Protein AF-A0A4Q6G848-F1 (afdb_monomer_lite)

Structure (mmCIF, N/CA/C/O backbone):
data_AF-A0A4Q6G848-F1
#
_entry.id   AF-A0A4Q6G848-F1
#
loop_
_atom_site.group_PDB
_atom_site.id
_atom_site.type_symbol
_atom_site.label_atom_id
_atom_site.label_alt_id
_atom_site.label_comp_id
_atom_site.label_asym_id
_atom_site.label_entity_id
_atom_site.label_seq_id
_atom_site.pdbx_PDB_ins_code
_atom_site.Cartn_x
_atom_site.Cartn_y
_atom_site.Cartn_z
_atom_site.occupancy
_atom_site.B_iso_or_equiv
_atom_site.auth_seq_id
_atom_site.auth_comp_id
_atom_site.auth_asym_id
_atom_site.auth_atom_id
_atom_site.pdbx_PDB_model_num
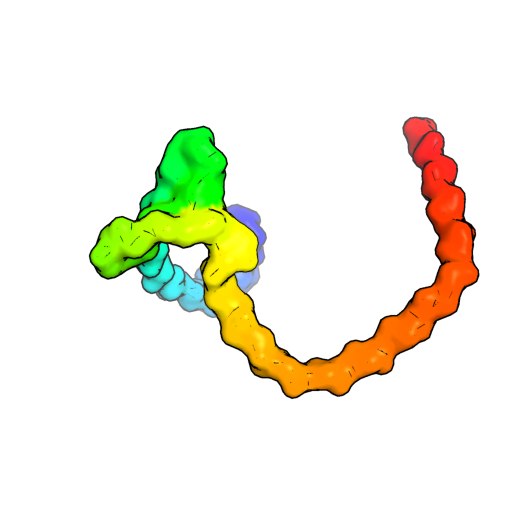ATOM 1 N N . LEU A 1 1 ? -1.159 -2.367 18.071 1.00 57.25 1 LEU A N 1
ATOM 2 C CA . LEU A 1 1 ? -1.568 -1.155 18.826 1.00 57.25 1 LEU A CA 1
ATOM 3 C C . LEU A 1 1 ? -0.384 -0.292 19.271 1.00 57.25 1 LEU A C 1
ATOM 5 O O . LEU A 1 1 ? -0.601 0.870 19.591 1.00 57.25 1 LEU A O 1
ATOM 9 N N . GLU A 1 2 ? 0.853 -0.807 19.269 1.00 63.59 2 GLU A N 1
ATOM 10 C CA . GLU A 1 2 ? 2.023 -0.065 19.773 1.00 63.59 2 GLU A CA 1
ATOM 11 C C . GLU A 1 2 ? 2.340 1.234 19.017 1.00 63.59 2 GLU A C 1
ATOM 13 O O . GLU A 1 2 ? 2.838 2.166 19.633 1.00 63.59 2 GLU A O 1
ATOM 18 N N . LEU A 1 3 ? 1.951 1.358 17.742 1.00 74.62 3 LEU A N 1
ATOM 19 C CA . LEU A 1 3 ? 2.116 2.602 16.974 1.00 74.62 3 LEU A CA 1
ATOM 20 C C . LEU A 1 3 ? 1.332 3.798 17.541 1.00 74.62 3 LEU A C 1
ATOM 22 O O . LEU A 1 3 ? 1.696 4.938 17.278 1.00 74.62 3 LEU A O 1
ATOM 26 N N . PHE A 1 4 ? 0.267 3.556 18.313 1.00 78.75 4 PHE A N 1
ATOM 27 C CA . PHE A 1 4 ? -0.645 4.611 18.772 1.00 78.75 4 PHE A CA 1
ATOM 28 C C . PHE A 1 4 ? -0.704 4.741 20.307 1.00 78.75 4 PHE A C 1
ATOM 30 O O . PHE A 1 4 ? -1.243 5.713 20.836 1.00 78.75 4 PHE A O 1
ATOM 37 N N . GLY A 1 5 ? -0.121 3.788 21.044 1.00 78.50 5 GLY A N 1
ATOM 38 C CA . GLY A 1 5 ? -0.146 3.759 22.508 1.00 78.50 5 GLY A CA 1
ATOM 39 C C . GLY A 1 5 ? -1.525 3.437 23.111 1.00 78.50 5 GLY A C 1
ATOM 40 O O . GLY A 1 5 ? -2.550 3.377 22.430 1.00 78.50 5 GLY A O 1
ATOM 41 N N . ALA A 1 6 ? -1.561 3.217 24.431 1.00 77.88 6 ALA A N 1
ATOM 42 C CA . ALA A 1 6 ? -2.741 2.690 25.132 1.00 77.88 6 ALA A CA 1
ATOM 43 C C . ALA A 1 6 ? -3.975 3.612 25.087 1.00 77.88 6 ALA A C 1
ATOM 45 O O . ALA A 1 6 ? -5.103 3.128 25.045 1.00 77.88 6 ALA A O 1
ATOM 46 N N . ARG A 1 7 ? -3.782 4.939 25.070 1.00 76.94 7 ARG A N 1
ATOM 47 C CA . ARG A 1 7 ? -4.891 5.908 25.016 1.00 76.94 7 ARG A CA 1
ATOM 48 C C . ARG A 1 7 ? -5.602 5.916 23.665 1.00 76.94 7 ARG A C 1
ATOM 50 O O . ARG A 1 7 ? -6.825 5.975 23.633 1.00 76.94 7 ARG A O 1
ATOM 57 N N . ALA A 1 8 ? -4.848 5.855 22.570 1.00 74.56 8 ALA A N 1
ATOM 58 C CA . ALA A 1 8 ? -5.417 5.910 21.227 1.00 74.56 8 ALA A CA 1
ATOM 59 C C . ALA A 1 8 ? -6.018 4.568 20.796 1.00 74.56 8 ALA A C 1
ATOM 61 O O . ALA A 1 8 ? -6.915 4.541 19.961 1.00 74.56 8 ALA A O 1
ATOM 62 N N . ALA A 1 9 ? -5.580 3.455 21.396 1.00 77.56 9 ALA A N 1
ATOM 63 C CA . ALA A 1 9 ? -6.139 2.134 21.124 1.00 77.56 9 ALA A CA 1
ATOM 64 C C . ALA A 1 9 ? -7.664 2.068 21.321 1.00 77.56 9 ALA A C 1
ATOM 66 O O . ALA A 1 9 ? -8.343 1.388 20.559 1.00 77.56 9 ALA A O 1
ATOM 67 N N . ALA A 1 10 ? -8.201 2.791 22.311 1.00 78.00 10 ALA A N 1
ATOM 68 C CA . ALA A 1 10 ? -9.633 2.813 22.612 1.00 78.00 10 ALA A CA 1
ATOM 69 C C . ALA A 1 10 ? -10.463 3.696 21.659 1.00 78.00 10 ALA A C 1
ATOM 71 O O . ALA A 1 10 ? -11.687 3.595 21.657 1.00 78.00 10 ALA A O 1
ATOM 72 N N . THR A 1 11 ? -9.826 4.564 20.865 1.00 83.69 11 THR A N 1
ATOM 73 C CA . THR A 1 11 ? -10.507 5.512 19.962 1.00 83.69 11 THR A CA 1
ATOM 74 C C . THR A 1 11 ? -10.150 5.308 18.490 1.00 83.69 11 THR A C 1
ATOM 76 O O . THR A 1 11 ? -10.680 6.011 17.632 1.00 83.69 11 THR A O 1
ATOM 79 N N . LEU A 1 12 ? -9.242 4.380 18.177 1.00 83.94 12 LEU A N 1
ATOM 80 C CA . LEU A 1 12 ? -8.807 4.108 16.814 1.00 83.94 12 LEU A CA 1
ATOM 81 C C . LEU A 1 12 ? -9.892 3.338 16.052 1.00 83.94 12 LEU A C 1
ATOM 83 O O . LEU A 1 12 ? -10.109 2.151 16.285 1.00 83.94 12 LEU A O 1
ATOM 87 N N . ALA A 1 13 ? -10.531 4.006 15.098 1.00 84.44 13 ALA A N 1
ATOM 88 C CA . ALA A 1 13 ? -11.314 3.338 14.070 1.00 84.44 13 ALA A CA 1
ATOM 89 C C . ALA A 1 13 ? -10.371 2.833 12.967 1.00 84.44 13 ALA A C 1
ATOM 91 O O . ALA A 1 13 ? -9.592 3.605 12.409 1.00 84.44 13 ALA A O 1
ATOM 92 N N . ILE A 1 14 ? -10.435 1.537 12.656 1.00 82.88 14 ILE A N 1
ATOM 93 C CA . ILE A 1 14 ? -9.655 0.935 11.569 1.00 82.88 14 ILE A CA 1
ATOM 94 C C . ILE A 1 14 ? -10.512 0.934 10.306 1.00 82.88 14 ILE A C 1
ATOM 96 O O . ILE A 1 14 ? -11.588 0.338 10.281 1.00 82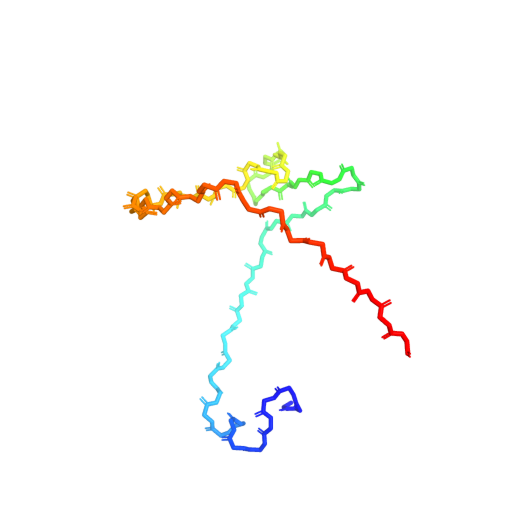.88 14 ILE A O 1
ATOM 100 N N . TYR A 1 15 ? -10.003 1.570 9.253 1.00 85.25 15 TYR A N 1
ATOM 101 C CA . TYR A 1 15 ? -10.560 1.490 7.909 1.00 85.25 15 TYR A CA 1
ATOM 102 C C . TYR A 1 15 ? -9.635 0.662 7.018 1.00 85.25 15 TYR A C 1
ATOM 104 O O . TYR A 1 15 ? -8.431 0.917 6.958 1.00 85.25 15 TYR A O 1
ATOM 112 N N . GLN A 1 16 ? -10.197 -0.332 6.330 1.00 85.44 16 GLN A N 1
ATOM 113 C CA . GLN A 1 16 ? -9.453 -1.114 5.347 1.00 85.44 16 GLN A CA 1
ATOM 114 C C . GLN A 1 16 ? -9.464 -0.374 4.011 1.00 85.44 16 GLN A C 1
ATOM 116 O O . GLN A 1 16 ? -10.527 -0.131 3.445 1.00 85.44 16 GLN A O 1
ATOM 121 N N . HIS A 1 17 ? -8.281 -0.035 3.508 1.00 81.94 17 HIS A N 1
ATOM 122 C CA . HIS A 1 17 ? -8.102 0.459 2.150 1.00 81.94 17 HIS A CA 1
ATOM 123 C C . HIS A 1 17 ? -7.590 -0.691 1.281 1.00 81.94 17 HIS A C 1
ATOM 125 O O . HIS A 1 17 ? -6.689 -1.424 1.684 1.00 81.94 17 HIS A O 1
ATOM 131 N N . HIS A 1 18 ? -8.177 -0.862 0.100 1.00 83.12 18 HIS A N 1
ATOM 132 C CA . HIS A 1 18 ? -7.651 -1.768 -0.912 1.00 83.12 18 HIS A CA 1
ATOM 133 C C . HIS A 1 18 ? -7.000 -0.922 -1.997 1.00 83.12 18 HIS A C 1
ATOM 135 O O . HIS A 1 18 ? -7.661 -0.073 -2.592 1.00 83.12 18 HIS A O 1
ATOM 141 N N . HIS A 1 19 ? -5.712 -1.142 -2.234 1.00 87.62 19 HIS A N 1
ATOM 142 C CA . HIS A 1 19 ? -5.045 -0.601 -3.408 1.00 87.62 19 HIS A CA 1
ATOM 143 C C . HIS A 1 19 ? -5.236 -1.589 -4.553 1.00 87.62 19 HIS A C 1
ATOM 145 O O . HIS A 1 19 ? -4.947 -2.773 -4.418 1.00 87.62 19 HIS A O 1
ATOM 151 N N . ASP A 1 20 ? -5.774 -1.111 -5.662 1.00 88.62 20 ASP A N 1
ATOM 152 C CA . ASP A 1 20 ? -6.108 -1.881 -6.859 1.00 88.62 20 ASP A CA 1
ATOM 153 C C . ASP A 1 20 ? -5.076 -1.703 -7.983 1.00 88.62 20 ASP A C 1
ATOM 155 O O . ASP A 1 20 ? -5.335 -2.048 -9.132 1.00 88.62 20 ASP A O 1
ATOM 159 N N . HIS A 1 21 ? -3.886 -1.209 -7.639 1.00 92.75 21 HIS A N 1
ATOM 160 C CA . HIS A 1 21 ? -2.788 -0.991 -8.569 1.00 92.75 21 HIS A CA 1
ATOM 161 C C . HIS A 1 21 ? -1.586 -1.884 -8.255 1.00 92.75 21 HIS A C 1
ATOM 163 O O . HIS A 1 21 ? -1.374 -2.316 -7.120 1.00 92.75 21 HIS A O 1
ATOM 169 N N . THR A 1 22 ? -0.776 -2.148 -9.277 1.00 92.94 22 THR A N 1
ATOM 170 C CA . THR A 1 22 ? 0.431 -2.978 -9.173 1.00 92.94 22 THR A CA 1
ATOM 171 C C . THR A 1 22 ? 1.659 -2.200 -9.624 1.00 92.94 22 THR A C 1
ATOM 173 O O . THR A 1 22 ? 1.695 -1.693 -10.742 1.00 92.94 22 THR A O 1
ATOM 176 N N . HIS A 1 23 ? 2.698 -2.149 -8.788 1.00 93.19 23 HIS A N 1
ATOM 177 C CA . HIS A 1 23 ? 3.998 -1.595 -9.174 1.00 93.19 23 HIS A CA 1
ATOM 178 C C . HIS A 1 23 ? 4.793 -2.588 -10.025 1.00 93.19 23 HIS A C 1
ATOM 180 O O . HIS A 1 23 ? 4.965 -3.751 -9.655 1.00 93.19 23 HIS A O 1
ATOM 186 N N . LEU A 1 24 ? 5.306 -2.111 -11.155 1.00 93.69 24 LEU A N 1
ATOM 187 C CA . LEU A 1 24 ? 6.165 -2.872 -12.051 1.00 93.69 24 LEU A CA 1
ATOM 188 C C . LEU A 1 24 ? 7.646 -2.740 -11.640 1.00 93.69 24 LEU A C 1
ATOM 190 O O . LEU A 1 24 ? 8.023 -1.758 -10.996 1.00 93.69 24 LEU A O 1
ATOM 194 N N . PRO A 1 25 ? 8.522 -3.691 -12.030 1.00 95.00 25 PRO A N 1
ATOM 195 C CA . PRO A 1 25 ? 9.949 -3.644 -11.685 1.00 95.00 25 PRO A CA 1
ATOM 196 C C . PRO A 1 25 ? 10.699 -2.424 -12.236 1.00 95.00 25 PRO A C 1
ATOM 198 O O . PRO A 1 25 ? 11.756 -2.074 -11.720 1.00 95.00 25 PRO A O 1
ATOM 201 N N . ASP A 1 26 ? 10.170 -1.798 -13.290 1.00 91.88 26 ASP A N 1
ATOM 202 C CA . ASP A 1 26 ? 10.713 -0.584 -13.905 1.00 91.88 26 ASP A CA 1
ATOM 203 C C . ASP A 1 26 ? 10.196 0.713 -13.256 1.00 91.88 26 ASP A C 1
ATOM 205 O O . ASP A 1 26 ? 10.520 1.802 -13.722 1.00 91.88 26 ASP A O 1
ATOM 209 N N . GLY A 1 27 ? 9.413 0.606 -12.178 1.00 88.94 27 GLY A N 1
ATOM 210 C CA . GLY A 1 27 ? 8.897 1.741 -11.415 1.00 88.94 27 GLY A CA 1
ATOM 211 C C . GLY A 1 27 ? 7.576 2.309 -11.928 1.00 88.94 27 GLY A C 1
ATOM 212 O O . GLY A 1 27 ? 6.987 3.139 -11.241 1.00 88.94 27 GLY A O 1
ATOM 213 N N . ARG A 1 28 ? 7.067 1.848 -13.076 1.00 92.44 28 ARG A N 1
ATOM 214 C CA . ARG A 1 28 ? 5.720 2.205 -13.543 1.00 92.44 28 ARG A CA 1
ATOM 215 C C . ARG A 1 28 ? 4.652 1.515 -12.705 1.00 92.44 28 ARG A C 1
ATOM 217 O O . ARG A 1 28 ? 4.934 0.596 -11.932 1.00 92.44 28 ARG A O 1
ATOM 224 N N . VAL A 1 29 ? 3.404 1.921 -12.897 1.00 92.44 29 VAL A N 1
ATOM 225 C CA . VAL A 1 29 ? 2.270 1.306 -12.210 1.00 92.44 29 VAL A CA 1
ATOM 226 C C . VAL A 1 29 ? 1.211 0.893 -13.210 1.00 92.44 29 VAL A C 1
ATOM 228 O O . VAL A 1 29 ? 0.917 1.607 -14.167 1.00 92.44 29 VAL A O 1
ATOM 23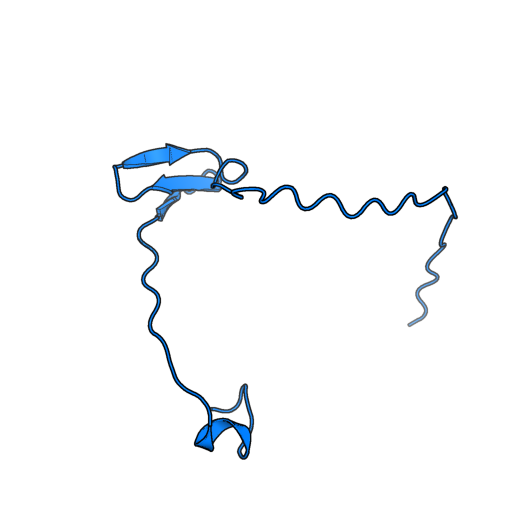1 N N . GLN A 1 30 ? 0.652 -0.282 -12.971 1.00 93.25 30 GLN A N 1
ATOM 232 C CA . GLN A 1 30 ? -0.532 -0.774 -13.638 1.00 93.25 30 GLN A CA 1
ATOM 233 C C . GLN A 1 30 ? -1.762 -0.434 -12.794 1.00 93.25 30 GLN A C 1
ATOM 235 O O . GLN A 1 30 ? -1.888 -0.922 -11.669 1.00 93.25 30 GLN A O 1
ATOM 240 N N . GLU A 1 31 ? -2.640 0.404 -13.335 1.00 92.00 31 GLU A N 1
AT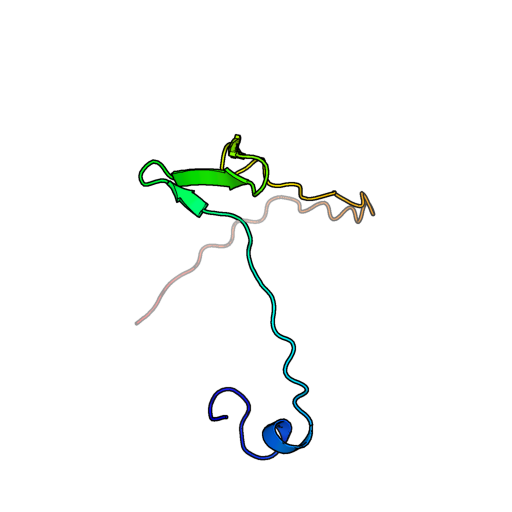OM 241 C CA . GLU A 1 31 ? -3.940 0.737 -12.752 1.00 92.00 31 GLU A CA 1
ATOM 242 C C . GLU A 1 31 ? -4.898 -0.466 -12.831 1.00 92.00 31 GLU A C 1
ATOM 244 O O . GLU A 1 31 ? -4.658 -1.438 -13.556 1.00 92.00 31 GLU A O 1
ATOM 249 N N . ALA A 1 32 ? -6.006 -0.405 -12.091 1.00 92.56 32 ALA A N 1
ATOM 250 C CA . ALA A 1 32 ? -6.990 -1.488 -12.018 1.00 92.56 32 ALA A CA 1
ATOM 251 C C . ALA A 1 32 ? -7.632 -1.840 -13.372 1.00 92.56 32 ALA A C 1
ATOM 253 O O . ALA A 1 32 ? -8.056 -2.976 -13.588 1.00 92.56 32 ALA A O 1
ATOM 254 N N . ASP A 1 33 ? -7.697 -0.875 -14.294 1.00 92.62 33 ASP A N 1
ATOM 255 C CA . ASP A 1 33 ? -8.191 -1.054 -15.663 1.00 92.62 33 ASP A CA 1
ATOM 256 C C . ASP A 1 33 ? -7.142 -1.669 -16.615 1.00 92.62 33 ASP A C 1
ATOM 258 O O . ASP A 1 33 ? -7.419 -1.915 -17.791 1.00 92.62 33 ASP A O 1
ATOM 262 N N . GLY A 1 34 ? -5.940 -1.950 -16.105 1.00 92.94 34 GLY A N 1
ATOM 263 C CA . GLY A 1 34 ? -4.817 -2.514 -16.842 1.00 92.94 34 GLY A CA 1
ATOM 264 C C . GLY A 1 34 ? -3.932 -1.478 -17.536 1.00 92.94 34 GLY A C 1
ATOM 265 O O . GLY A 1 34 ? -2.905 -1.875 -18.102 1.00 92.94 34 GLY A O 1
ATOM 266 N N . ARG A 1 35 ? -4.274 -0.180 -17.495 1.00 93.12 35 ARG A N 1
ATOM 267 C CA . ARG A 1 35 ? -3.450 0.901 -18.048 1.00 93.12 35 ARG A CA 1
ATOM 268 C C . ARG A 1 35 ? -2.128 0.973 -17.296 1.00 93.12 35 ARG A C 1
ATOM 270 O O . ARG A 1 35 ? -2.093 0.936 -16.072 1.00 93.12 35 ARG A O 1
ATOM 277 N N . VAL A 1 36 ? -1.027 1.083 -18.037 1.00 93.69 36 VAL A N 1
ATOM 278 C CA . VAL A 1 36 ? 0.303 1.289 -17.451 1.00 93.69 36 VAL A CA 1
ATOM 279 C C . VAL A 1 36 ? 0.667 2.756 -17.565 1.00 93.69 36 VAL A C 1
ATOM 281 O O . VAL A 1 36 ? 0.622 3.324 -18.658 1.00 93.69 36 VAL A O 1
ATOM 284 N N . VAL A 1 37 ? 1.033 3.351 -16.439 1.00 89.69 37 VAL A N 1
ATOM 285 C CA . VAL A 1 37 ? 1.237 4.791 -16.307 1.00 89.69 37 VAL A CA 1
ATOM 286 C C . VAL A 1 37 ? 2.525 5.044 -15.545 1.00 89.69 37 VAL A C 1
ATOM 288 O O . VAL A 1 37 ? 2.984 4.203 -14.762 1.00 89.69 37 VAL A O 1
ATOM 291 N N . ASP A 1 38 ? 3.141 6.189 -15.805 1.00 86.69 38 ASP A N 1
ATOM 292 C CA . ASP A 1 38 ? 4.333 6.575 -15.065 1.00 86.69 38 ASP A CA 1
ATOM 293 C C . ASP A 1 38 ? 3.965 6.902 -13.609 1.00 86.69 38 ASP A C 1
ATOM 295 O O . ASP A 1 38 ? 2.887 7.441 -13.335 1.00 86.69 38 ASP A O 1
ATOM 299 N N . ALA A 1 39 ? 4.847 6.588 -12.657 1.00 68.50 39 ALA A N 1
ATOM 300 C CA . ALA A 1 39 ? 4.587 6.801 -11.229 1.00 68.50 39 ALA A CA 1
ATOM 301 C C . ALA A 1 39 ? 4.293 8.276 -10.901 1.00 68.50 39 ALA A C 1
ATOM 303 O O . ALA A 1 39 ? 3.637 8.579 -9.910 1.00 68.50 39 ALA A O 1
ATOM 304 N N . HIS A 1 40 ? 4.762 9.194 -11.748 1.00 65.38 40 HIS A N 1
ATOM 305 C CA . HIS A 1 40 ? 4.586 10.641 -11.611 1.00 65.38 40 HIS A CA 1
ATOM 306 C C . HIS A 1 40 ? 3.204 11.126 -12.085 1.00 65.38 40 HIS A C 1
ATOM 308 O O . HIS A 1 40 ? 2.830 12.264 -11.820 1.00 65.38 40 HIS A O 1
ATOM 314 N N . GLU A 1 41 ? 2.461 10.286 -12.810 1.00 58.44 41 GLU A N 1
ATOM 315 C CA . GLU A 1 41 ? 1.215 10.650 -13.494 1.00 58.44 41 GLU A CA 1
ATOM 316 C C . GLU A 1 41 ? -0.040 10.154 -12.753 1.00 58.44 41 GLU A C 1
ATOM 318 O O . GLU A 1 41 ? -1.160 10.306 -13.241 1.00 58.44 41 GLU A O 1
ATOM 323 N N . HIS A 1 42 ? 0.127 9.566 -11.562 1.00 58.66 42 HIS A N 1
ATOM 324 C CA . HIS A 1 42 ? -0.984 9.129 -10.712 1.00 58.66 42 HIS A CA 1
ATOM 325 C C . HIS A 1 42 ? -1.684 10.333 -10.110 1.00 58.66 42 HIS A C 1
ATOM 327 O O . HIS A 1 42 ? -1.367 10.751 -9.002 1.00 58.66 42 HIS A O 1
ATOM 333 N N . GLY A 1 43 ? -2.615 10.891 -10.881 1.00 50.28 43 GLY A N 1
ATOM 334 C CA . GLY A 1 43 ? -3.722 11.738 -10.457 1.00 50.28 43 GLY A CA 1
ATOM 335 C C . GLY A 1 43 ? -3.599 12.375 -9.074 1.00 50.28 43 GLY A C 1
ATOM 336 O O . GLY A 1 43 ? -4.428 12.127 -8.200 1.00 50.28 43 GLY A O 1
ATOM 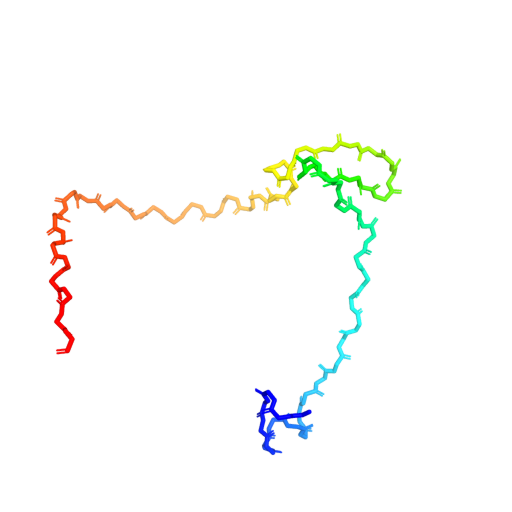337 N N . HIS A 1 44 ? -2.652 13.296 -8.894 1.00 56.88 44 HIS A N 1
ATOM 338 C CA . HIS A 1 44 ? -2.949 14.440 -8.053 1.00 56.88 44 HIS A CA 1
ATOM 339 C C . HIS A 1 44 ? -3.992 15.229 -8.837 1.00 56.88 44 HIS A C 1
ATOM 341 O O . HIS A 1 44 ? -3.651 16.045 -9.693 1.00 56.88 44 HIS A O 1
ATOM 347 N N . HIS A 1 45 ? -5.277 14.962 -8.591 1.00 49.69 45 HIS A N 1
ATOM 348 C CA . HIS A 1 45 ? -6.287 15.985 -8.811 1.00 49.69 45 HIS A CA 1
ATOM 349 C C . HIS A 1 45 ? -5.869 17.158 -7.927 1.00 49.69 45 HIS A C 1
ATOM 351 O O . HIS A 1 45 ? -6.191 17.213 -6.741 1.00 49.69 45 HIS A O 1
ATOM 357 N N . ALA A 1 46 ? -5.043 18.036 -8.491 1.00 55.50 46 ALA A N 1
ATOM 358 C CA . ALA A 1 46 ? -4.740 19.323 -7.929 1.00 55.50 46 ALA A CA 1
ATOM 359 C C . ALA A 1 46 ? -6.076 20.060 -7.893 1.00 55.50 46 ALA A C 1
ATOM 361 O O . ALA A 1 46 ? -6.517 20.638 -8.884 1.00 55.50 46 ALA A O 1
ATOM 362 N N . ASN A 1 47 ? -6.758 19.982 -6.752 1.00 52.44 47 ASN A N 1
ATOM 363 C CA . ASN A 1 47 ? -7.597 21.084 -6.334 1.00 52.44 47 ASN A CA 1
ATOM 364 C C . ASN A 1 47 ? -6.623 22.253 -6.172 1.00 52.44 47 ASN A C 1
ATOM 366 O O . ASN A 1 47 ? -5.919 22.351 -5.167 1.00 52.44 47 ASN A O 1
ATOM 370 N N . ASP A 1 48 ? -6.489 23.028 -7.246 1.00 54.69 48 ASP A N 1
ATOM 371 C CA . ASP A 1 48 ? -5.752 24.281 -7.303 1.00 54.69 48 ASP A CA 1
ATOM 372 C C . ASP A 1 48 ? -6.428 25.277 -6.354 1.00 54.69 48 ASP A C 1
ATOM 374 O O . ASP A 1 48 ? -7.212 26.128 -6.750 1.00 54.69 48 ASP A O 1
ATOM 378 N N . GLU A 1 49 ? -6.158 25.138 -5.061 1.00 55.47 49 GLU A N 1
ATOM 379 C CA . GLU A 1 49 ? -6.370 26.198 -4.084 1.00 55.47 49 GLU A CA 1
ATOM 380 C C . GLU A 1 49 ? -5.025 26.899 -3.918 1.00 55.47 49 GLU A C 1
ATOM 382 O O . GLU A 1 49 ? -4.247 26.617 -3.000 1.00 55.47 49 GLU A O 1
ATOM 387 N N . SER A 1 50 ? -4.730 27.776 -4.879 1.00 53.75 50 SER A N 1
ATOM 388 C CA . SER A 1 50 ? -3.538 28.619 -4.918 1.00 53.75 50 SER A CA 1
ATOM 389 C C . SER A 1 50 ? -3.281 29.320 -3.570 1.00 53.75 50 SER A C 1
ATOM 391 O O . SER A 1 50 ? -3.888 30.330 -3.225 1.00 53.75 50 SER A O 1
ATOM 393 N N . HIS A 1 51 ? -2.331 28.802 -2.791 1.00 49.16 51 HIS A N 1
ATOM 394 C CA . HIS A 1 51 ? -1.746 29.515 -1.656 1.00 49.16 51 HIS A CA 1
ATOM 395 C C . HIS A 1 51 ? -0.324 29.913 -2.037 1.00 49.16 51 HIS A C 1
ATOM 397 O O . HIS A 1 51 ? 0.641 29.175 -1.848 1.00 49.16 51 HIS A O 1
ATOM 403 N N . GLY A 1 52 ? -0.214 31.093 -2.648 1.00 51.12 52 GLY A N 1
ATOM 404 C CA . GLY A 1 52 ? 1.058 31.686 -3.029 1.00 51.12 52 GLY A CA 1
ATOM 405 C C . GLY A 1 52 ? 1.915 32.009 -1.807 1.00 51.12 52 GLY A C 1
ATOM 406 O O . GLY A 1 52 ? 1.587 32.906 -1.029 1.00 51.12 52 GLY A O 1
ATOM 407 N N . HIS A 1 53 ? 3.055 31.335 -1.678 1.00 46.91 53 HIS A N 1
ATOM 408 C CA . HIS A 1 53 ? 4.141 31.743 -0.791 1.00 46.91 53 HIS A CA 1
ATOM 409 C C . HIS A 1 53 ? 5.425 31.884 -1.609 1.00 46.91 53 HIS A C 1
ATOM 411 O O . HIS A 1 53 ? 6.113 30.917 -1.926 1.00 46.91 53 HIS A O 1
ATOM 417 N N . GLY A 1 54 ? 5.711 33.128 -2.001 1.00 49.00 54 GLY A N 1
ATOM 418 C CA . GLY A 1 54 ? 6.985 33.505 -2.596 1.00 49.00 54 GLY A CA 1
ATOM 419 C C . GLY A 1 54 ? 8.087 33.426 -1.546 1.00 49.00 54 GLY A C 1
ATOM 420 O O . GLY A 1 54 ? 8.075 34.182 -0.577 1.00 49.00 54 GLY A O 1
ATOM 421 N N . HIS A 1 55 ? 9.052 32.534 -1.754 1.00 46.78 55 HIS A N 1
ATOM 422 C CA . HIS A 1 55 ? 10.269 32.481 -0.955 1.00 46.78 55 HIS A CA 1
ATOM 423 C C . HIS A 1 55 ? 11.440 33.013 -1.781 1.00 46.78 55 HIS A C 1
ATOM 425 O O . HIS A 1 55 ? 11.917 32.375 -2.718 1.00 46.78 55 HIS A O 1
ATOM 431 N N . ALA A 1 56 ? 11.863 34.229 -1.431 1.00 46.66 56 ALA A N 1
ATOM 432 C CA . ALA A 1 56 ? 13.128 34.809 -1.849 1.00 46.66 56 ALA A CA 1
ATOM 433 C C . ALA A 1 56 ? 14.293 33.957 -1.317 1.00 46.66 56 ALA A C 1
ATOM 435 O O . ALA A 1 56 ? 14.244 33.460 -0.192 1.00 46.66 56 ALA A O 1
ATOM 436 N N . ALA A 1 57 ? 15.321 33.795 -2.150 1.00 52.88 57 ALA A N 1
ATOM 437 C CA . ALA A 1 57 ? 16.507 32.999 -1.873 1.00 52.88 57 ALA A CA 1
ATOM 438 C C . ALA A 1 57 ? 17.224 33.457 -0.589 1.00 52.88 57 ALA A C 1
ATOM 440 O O . ALA A 1 57 ? 17.702 34.587 -0.504 1.00 52.88 57 ALA A O 1
ATOM 441 N N . GLY A 1 58 ? 17.320 32.551 0.383 1.00 45.09 58 GLY A N 1
ATOM 442 C CA . GLY A 1 58 ? 18.194 32.661 1.545 1.00 45.09 58 GLY A CA 1
ATOM 443 C C . GLY A 1 58 ? 18.959 31.353 1.706 1.00 45.09 58 GLY A C 1
ATOM 444 O O . GLY A 1 58 ? 18.353 30.303 1.914 1.00 45.09 58 GLY A O 1
ATOM 445 N N . GLU A 1 59 ? 20.280 31.411 1.546 1.00 48.78 59 GLU A N 1
ATOM 446 C CA . GLU A 1 59 ? 21.198 30.297 1.781 1.00 48.78 59 GLU A CA 1
ATOM 447 C C . GLU A 1 59 ? 21.097 29.827 3.241 1.00 48.78 59 GLU A C 1
ATOM 449 O O . GLU A 1 59 ? 21.385 30.584 4.167 1.00 48.78 59 GLU A O 1
ATOM 454 N N . HIS A 1 60 ? 20.730 28.564 3.455 1.00 50.47 60 HIS A N 1
ATOM 455 C CA . HIS A 1 60 ? 20.854 27.905 4.753 1.00 50.47 60 HIS A CA 1
ATOM 456 C C . HIS A 1 60 ? 21.954 26.846 4.669 1.00 50.47 60 HIS A C 1
ATOM 458 O O . HIS A 1 60 ? 21.755 25.742 4.166 1.00 50.47 60 HIS A O 1
ATOM 464 N N . VAL A 1 61 ? 23.143 27.208 5.153 1.00 52.16 61 VAL A N 1
ATOM 465 C CA . VAL A 1 61 ? 24.248 26.273 5.387 1.00 52.16 61 VAL A CA 1
ATOM 466 C C . VAL A 1 61 ? 23.896 25.442 6.621 1.00 52.16 61 VAL A C 1
ATOM 468 O O . VAL A 1 61 ? 23.798 25.978 7.724 1.00 52.16 61 VAL A O 1
ATOM 471 N N . HIS A 1 62 ? 23.692 24.138 6.447 1.00 48.84 62 HIS A N 1
ATOM 472 C CA . HIS A 1 62 ? 23.522 23.204 7.558 1.00 48.84 62 HIS A CA 1
ATOM 473 C C . HIS A 1 62 ? 24.885 22.625 7.959 1.00 48.84 62 HIS A C 1
ATOM 475 O O . HIS A 1 62 ? 25.407 21.730 7.297 1.00 48.84 62 HIS A O 1
ATOM 481 N N . GLU A 1 63 ? 25.470 23.135 9.048 1.00 45.31 63 GLU A N 1
ATOM 482 C CA . GLU A 1 63 ? 26.599 22.483 9.719 1.00 45.31 63 GLU A CA 1
ATOM 483 C C . GLU A 1 63 ? 26.074 21.290 10.537 1.00 45.31 63 GLU A C 1
ATOM 485 O O . GLU A 1 63 ? 25.309 21.451 11.489 1.00 45.31 63 GLU A O 1
ATOM 490 N N . HIS A 1 64 ? 26.485 20.080 10.154 1.00 44.38 64 HIS A N 1
ATOM 491 C CA . HIS A 1 64 ? 26.308 18.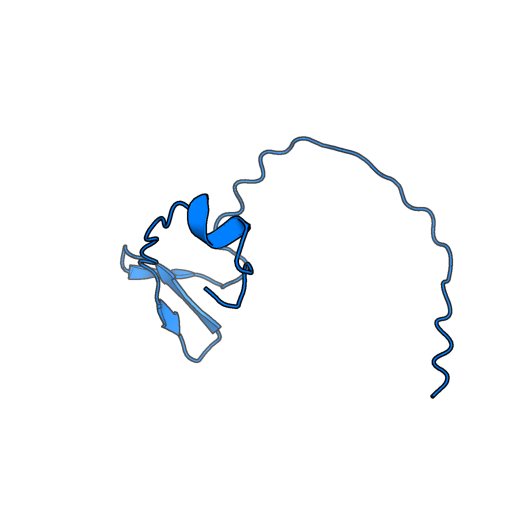863 10.942 1.00 44.38 64 HIS A CA 1
ATOM 492 C C . HIS A 1 64 ? 27.490 18.701 11.901 1.00 44.38 64 HIS A C 1
ATOM 494 O O . HIS A 1 64 ? 28.627 18.537 11.455 1.00 44.38 64 HIS A O 1
ATOM 500 N N . ARG A 1 65 ? 27.223 18.661 13.210 1.00 42.66 65 ARG A N 1
ATOM 501 C CA . ARG A 1 65 ? 28.190 18.191 14.209 1.00 42.66 65 ARG A CA 1
ATOM 502 C C . ARG A 1 65 ? 27.678 16.925 14.898 1.00 42.66 65 ARG A C 1
ATOM 504 O O . ARG A 1 65 ? 26.528 16.885 15.329 1.00 42.66 65 ARG A O 1
ATOM 511 N N . HIS A 1 66 ? 28.558 15.922 14.931 1.00 41.00 66 HIS A N 1
ATOM 512 C CA . HIS A 1 66 ? 28.427 14.626 15.604 1.00 41.00 66 HIS A CA 1
ATOM 513 C C . HIS A 1 66 ? 28.589 14.732 17.123 1.00 41.00 66 HIS A C 1
ATOM 515 O O . HIS A 1 66 ? 29.399 15.584 17.567 1.00 41.00 66 HIS A O 1
#

Secondary structure (DSSP, 8-state):
-TTTHHHHHTT----------EE-TTS-EE-TTS-EE-GGGS------------------------

Sequence (66 aa):
LELFGARAAATLAIYQHHHDHTHLPDGRVQEADGRVVDAHEHGHHANDESHGHGHAAGEHVHEHRH

pLDDT: mean 70.99, std 18.43, range [41.0, 95.0]

Foldseek 3Di:
DVVQDDVCVVVDDDDDDDQQKDADPVRWIQHNVRDTGHPVPPDPPPPPPDDDDDDDDDDDDDDDDD

Radius of gyration: 20.71 Å; chains: 1; bounding box: 40×38×43 Å